Protein AF-A0A075WND6-F1 (afdb_monomer_lite)

Radius of gyration: 14.51 Å; chains: 1; bounding box: 34×24×34 Å

InterPro domains:
  IPR007181 Dihydroneopterin aldolase MtpD, C-terminal domain [PF04038] (3-60)
  IPR036839 7,8-dihydroneopterin aldolase (MptD) superfamily [G3DSA:3.30.1300.20] (1-61)
  IPR036839 7,8-dihydroneopterin aldolase (MptD) superfamily [SSF143560] (2-60)

Foldseek 3Di:
DKDKDKFFQLVCVVVPDPVSDDDRDQQRIKMKMWDDDPPDIWIKIFHQDPVVRDRDIDTDD

Organism: NCBI:txid1344584

Secondary structure (DSSP, 8-state):
-EEEEEEE-GGGHHHH-TTS--PPPGGGEEEEEEEEETTEEEEEEEEEETTTTEEEEEEE-

pLDDT: mean 93.57, std 6.46, range [63.5, 98.25]

Structure (mmCIF, N/CA/C/O backbone):
data_AF-A0A075WND6-F1
#
_entry.id   AF-A0A075WND6-F1
#
loop_
_atom_site.group_PDB
_atom_site.id
_atom_site.type_symbol
_atom_site.label_atom_id
_atom_site.label_alt_id
_atom_site.label_comp_id
_atom_site.label_asym_id
_atom_site.label_entity_id
_atom_site.label_seq_id
_atom_site.pdbx_PDB_ins_code
_atom_site.Cartn_x
_atom_site.Cartn_y
_atom_site.Cartn_z
_atom_site.occupancy
_atom_site.B_iso_or_equiv
_atom_site.auth_seq_id
_atom_site.auth_comp_id
_atom_site.auth_asym_id
_atom_site.auth_atom_id
_atom_site.pdbx_PDB_model_num
ATOM 1 N N . MET A 1 1 ? -14.671 -4.452 10.885 1.00 88.75 1 MET A N 1
ATOM 2 C CA . MET A 1 1 ? -14.545 -4.523 9.409 1.00 88.75 1 MET A CA 1
ATOM 3 C C . MET A 1 1 ? -13.096 -4.261 9.063 1.00 88.75 1 MET A C 1
ATOM 5 O O . MET A 1 1 ? -12.486 -3.430 9.728 1.00 88.75 1 MET A O 1
ATOM 9 N N . VAL A 1 2 ? -12.568 -4.971 8.071 1.00 92.94 2 VAL A N 1
ATOM 10 C CA . VAL A 1 2 ? -11.226 -4.746 7.532 1.00 92.94 2 VAL A CA 1
ATOM 11 C C . VAL A 1 2 ? -11.360 -4.667 6.018 1.00 92.94 2 VAL A C 1
ATOM 13 O O . VAL A 1 2 ? -12.007 -5.528 5.428 1.00 92.94 2 VAL A O 1
ATOM 16 N N . ASP A 1 3 ? -10.792 -3.624 5.430 1.00 97.31 3 ASP A N 1
ATOM 17 C CA . ASP A 1 3 ? -10.673 -3.429 3.988 1.00 97.31 3 ASP A CA 1
ATOM 18 C C . ASP A 1 3 ? -9.198 -3.202 3.656 1.00 97.31 3 ASP A C 1
ATOM 20 O O . ASP A 1 3 ? -8.491 -2.521 4.406 1.00 97.31 3 ASP A O 1
ATOM 24 N N . ALA A 1 4 ? -8.722 -3.822 2.581 1.00 97.38 4 ALA A N 1
ATOM 25 C CA . ALA A 1 4 ? -7.327 -3.757 2.180 1.00 97.38 4 ALA A CA 1
ATOM 26 C C . ALA A 1 4 ? -7.221 -3.546 0.671 1.00 97.38 4 ALA A C 1
ATOM 28 O O . ALA A 1 4 ? -7.816 -4.275 -0.121 1.00 97.38 4 ALA A O 1
ATOM 29 N N . GLU A 1 5 ? -6.406 -2.574 0.289 1.00 98.06 5 GLU A N 1
ATOM 30 C CA . GLU A 1 5 ? -6.036 -2.292 -1.088 1.00 98.06 5 GLU A CA 1
ATOM 31 C C . GLU A 1 5 ? -4.533 -2.498 -1.238 1.00 98.06 5 GLU A C 1
ATOM 33 O O . GLU A 1 5 ? -3.746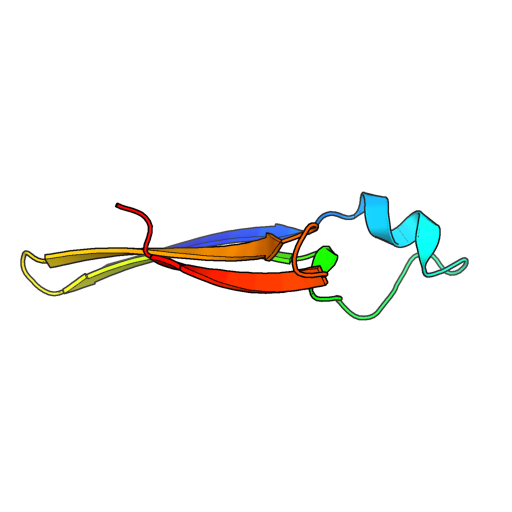 -1.965 -0.458 1.00 98.06 5 GLU A O 1
ATOM 38 N N . VAL A 1 6 ? -4.128 -3.255 -2.254 1.00 98.06 6 VAL A N 1
ATOM 39 C CA . VAL A 1 6 ? -2.719 -3.517 -2.552 1.00 98.06 6 VAL A CA 1
ATOM 40 C C . VAL A 1 6 ? -2.464 -3.228 -4.021 1.00 98.06 6 VAL A C 1
ATOM 42 O O . VAL A 1 6 ? -3.221 -3.672 -4.886 1.00 98.06 6 VAL A O 1
ATOM 45 N N . ARG A 1 7 ? -1.380 -2.508 -4.314 1.00 98.00 7 ARG A N 1
ATOM 46 C CA . ARG A 1 7 ? -0.896 -2.281 -5.679 1.00 98.00 7 ARG A CA 1
ATOM 47 C C . ARG A 1 7 ? 0.581 -2.634 -5.751 1.00 98.00 7 ARG A C 1
ATOM 49 O O . ARG A 1 7 ? 1.349 -2.305 -4.852 1.00 98.00 7 ARG A O 1
ATOM 56 N N . ILE A 1 8 ? 0.964 -3.292 -6.839 1.00 96.44 8 ILE A N 1
ATOM 57 C CA . ILE A 1 8 ? 2.356 -3.639 -7.125 1.00 96.44 8 ILE A CA 1
ATOM 58 C C . ILE A 1 8 ? 2.776 -2.882 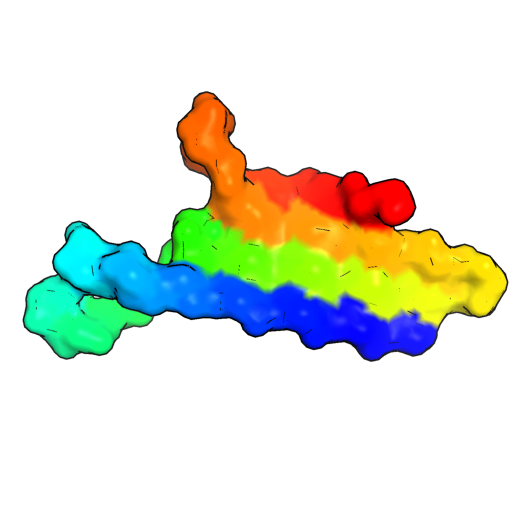-8.379 1.00 96.44 8 ILE A C 1
ATOM 60 O O . ILE A 1 8 ? 2.217 -3.115 -9.455 1.00 96.44 8 ILE A O 1
ATOM 64 N N . ASN A 1 9 ? 3.759 -1.995 -8.247 1.00 93.44 9 ASN A N 1
ATOM 65 C CA . ASN A 1 9 ? 4.349 -1.289 -9.371 1.00 93.44 9 ASN A CA 1
ATOM 66 C C . ASN A 1 9 ? 5.291 -2.224 -10.139 1.00 93.44 9 ASN A C 1
ATOM 68 O O . ASN A 1 9 ? 6.446 -2.431 -9.772 1.00 93.44 9 ASN A O 1
ATOM 72 N N . ARG A 1 10 ? 4.773 -2.798 -11.225 1.00 90.69 10 ARG A N 1
ATOM 73 C CA . ARG A 1 10 ? 5.521 -3.714 -12.090 1.00 90.69 10 ARG A CA 1
ATOM 74 C C . ARG A 1 10 ? 6.496 -3.010 -13.023 1.00 90.69 10 ARG A C 1
ATOM 76 O O . ARG A 1 10 ? 7.356 -3.690 -13.567 1.00 90.69 10 ARG A O 1
ATOM 83 N N . ASP A 1 11 ? 6.410 -1.695 -13.212 1.00 89.88 11 ASP A N 1
ATOM 84 C CA . ASP A 1 11 ? 7.367 -0.997 -14.075 1.00 89.88 11 ASP A CA 1
ATOM 85 C C . ASP A 1 11 ? 8.789 -1.071 -13.520 1.00 89.88 11 ASP A C 1
ATOM 87 O O . ASP A 1 11 ? 9.730 -1.245 -14.291 1.00 89.88 11 ASP A O 1
ATOM 91 N N . LYS A 1 12 ? 8.919 -1.115 -12.190 1.00 86.81 12 LYS A N 1
ATOM 92 C CA . LYS A 1 12 ? 10.182 -1.340 -11.482 1.00 86.81 12 LYS A CA 1
ATOM 93 C C . LYS A 1 12 ? 10.844 -2.683 -11.834 1.00 86.81 12 LYS A C 1
ATOM 95 O O . LYS A 1 12 ? 12.046 -2.805 -11.666 1.00 86.81 12 LYS A O 1
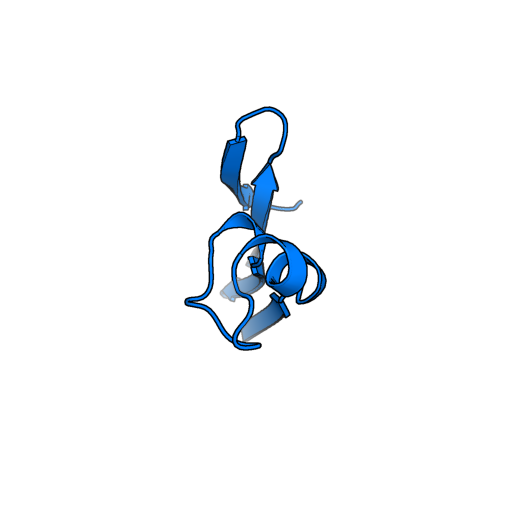ATOM 100 N N . LEU A 1 13 ? 10.120 -3.693 -12.350 1.00 87.06 13 LEU A N 1
ATOM 101 C CA . LEU A 1 13 ? 10.720 -4.982 -12.761 1.00 87.06 13 LEU A CA 1
ATOM 102 C C . LEU A 1 13 ? 11.792 -4.810 -13.840 1.00 87.06 13 LEU A C 1
ATOM 104 O O . LEU A 1 13 ? 12.759 -5.573 -13.860 1.00 87.06 13 LEU A O 1
ATOM 108 N N . LYS A 1 14 ? 11.608 -3.821 -14.724 1.00 81.31 14 LYS A N 1
ATOM 109 C CA . LYS A 1 14 ? 12.508 -3.547 -15.852 1.00 81.31 14 LYS A CA 1
ATOM 110 C C . LYS A 1 14 ? 13.916 -3.186 -15.376 1.00 81.31 14 LYS A C 1
ATOM 112 O O . LYS A 1 14 ? 14.881 -3.516 -16.056 1.00 81.31 14 LYS A O 1
ATOM 117 N N . ASP A 1 15 ? 14.016 -2.582 -14.195 1.00 78.56 15 ASP A N 1
ATOM 118 C CA . ASP A 1 15 ? 15.268 -2.060 -13.652 1.00 78.56 15 ASP A CA 1
ATOM 119 C C . ASP A 1 15 ? 16.031 -3.092 -12.803 1.00 78.56 15 ASP A C 1
ATOM 121 O O . ASP A 1 15 ? 17.199 -2.882 -12.485 1.00 78.56 15 ASP A O 1
ATOM 125 N N . VAL A 1 16 ? 15.400 -4.221 -12.443 1.00 81.88 16 VAL A N 1
ATOM 126 C CA . VAL A 1 16 ? 15.974 -5.202 -11.495 1.00 81.88 16 VAL A CA 1
ATOM 127 C C . VAL A 1 16 ? 16.241 -6.583 -12.071 1.00 81.88 16 VAL A C 1
ATOM 129 O O . VAL A 1 16 ? 17.028 -7.328 -11.489 1.00 81.88 16 VAL A O 1
ATOM 132 N N . SER A 1 17 ? 15.588 -6.983 -13.163 1.00 81.81 17 SER A N 1
ATOM 133 C CA . SER A 1 17 ? 15.751 -8.344 -13.680 1.00 81.81 17 SER A CA 1
ATOM 134 C C . SER A 1 17 ? 15.555 -8.439 -15.185 1.00 81.81 17 SER A C 1
ATOM 136 O O . SER A 1 17 ? 14.495 -8.117 -15.717 1.00 81.81 17 SER A O 1
ATOM 138 N N . ALA A 1 18 ? 16.552 -9.011 -15.861 1.00 82.75 18 ALA A N 1
ATOM 139 C CA . ALA 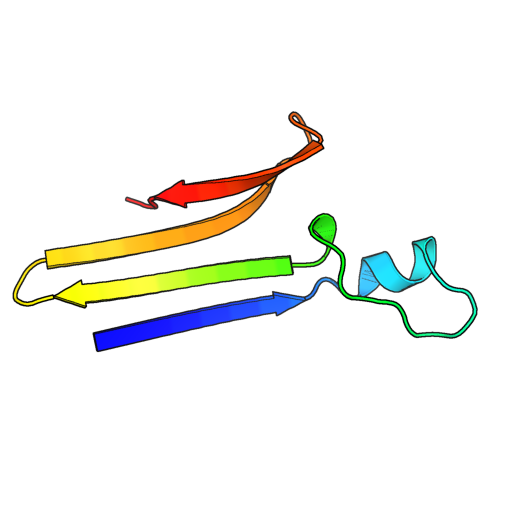A 1 18 ? 16.463 -9.388 -17.270 1.00 82.75 18 ALA A CA 1
ATOM 140 C C . ALA A 1 18 ? 15.585 -10.635 -17.507 1.00 82.75 18 ALA A C 1
ATOM 142 O O . ALA A 1 18 ? 15.234 -10.936 -18.645 1.00 82.75 18 ALA A O 1
ATOM 143 N N . PHE A 1 19 ? 15.223 -11.367 -16.447 1.00 86.06 19 PHE A N 1
ATOM 144 C CA . PHE A 1 19 ? 14.513 -12.649 -16.530 1.00 86.06 19 PHE A CA 1
ATOM 145 C C . PHE A 1 19 ? 12.990 -12.513 -16.391 1.00 86.06 19 PHE A C 1
ATOM 147 O O . PHE A 1 19 ? 12.276 -13.513 -16.415 1.00 86.06 19 PHE A O 1
ATOM 154 N N . GLY A 1 20 ? 12.477 -11.286 -16.241 1.00 83.62 20 GLY A N 1
ATOM 155 C CA . GLY A 1 20 ? 11.036 -11.010 -16.193 1.00 83.62 20 GLY A CA 1
ATOM 156 C C . GLY A 1 20 ? 10.360 -11.313 -14.852 1.00 83.62 20 GLY A C 1
ATOM 157 O O . GLY A 1 20 ? 9.136 -11.253 -14.761 1.00 83.62 20 GLY A O 1
ATOM 158 N N . TYR A 1 21 ? 11.132 -11.614 -13.804 1.00 89.75 21 TYR A N 1
ATOM 159 C CA . TYR A 1 21 ? 10.634 -11.774 -12.437 1.00 89.75 21 TYR A CA 1
ATOM 160 C C . TYR A 1 21 ? 11.664 -11.299 -11.410 1.00 89.75 21 TYR A C 1
ATOM 162 O O . TYR A 1 21 ? 12.861 -11.235 -11.692 1.00 89.75 21 TYR A O 1
ATOM 170 N N . THR A 1 22 ? 11.194 -10.982 -10.207 1.00 91.25 22 THR A N 1
ATOM 171 C CA . THR A 1 22 ? 12.033 -10.621 -9.060 1.00 91.25 22 THR A CA 1
ATOM 172 C C . THR A 1 22 ? 11.311 -10.944 -7.750 1.00 91.25 22 THR A C 1
ATOM 174 O O . THR A 1 22 ? 10.115 -11.247 -7.754 1.00 91.25 22 THR A O 1
ATOM 177 N N . SER A 1 23 ? 12.031 -10.871 -6.632 1.00 93.00 23 SER A N 1
ATOM 178 C CA . SER A 1 23 ? 11.426 -10.823 -5.300 1.00 93.00 23 SER A CA 1
ATOM 179 C C . SER A 1 23 ? 10.786 -9.455 -5.083 1.00 93.00 23 SER A C 1
ATOM 181 O O . SER A 1 23 ? 11.386 -8.439 -5.421 1.00 93.00 23 SER A O 1
ATOM 183 N N . LEU A 1 24 ? 9.579 -9.416 -4.514 1.00 93.81 24 LEU A N 1
ATOM 184 C CA . LEU A 1 24 ? 8.874 -8.158 -4.269 1.00 93.81 24 LEU A CA 1
ATOM 185 C C . LEU A 1 24 ? 9.717 -7.239 -3.372 1.00 93.81 24 LEU A C 1
ATOM 187 O O . LEU A 1 24 ? 10.059 -7.615 -2.250 1.00 93.81 24 LEU A O 1
ATOM 191 N N . MET A 1 25 ? 10.038 -6.049 -3.875 1.00 93.19 25 MET A N 1
ATOM 192 C CA . MET A 1 25 ? 10.836 -5.055 -3.159 1.00 93.19 25 MET A CA 1
ATOM 193 C C . MET A 1 25 ? 9.950 -3.977 -2.522 1.00 93.19 25 MET A C 1
ATOM 195 O O . MET A 1 25 ? 8.820 -3.771 -2.977 1.00 93.19 25 MET A O 1
ATOM 199 N N . PRO A 1 26 ? 10.431 -3.276 -1.478 1.00 94.94 26 PRO A N 1
ATOM 200 C CA . PRO A 1 26 ? 9.613 -2.295 -0.768 1.00 94.94 26 PRO A CA 1
ATOM 201 C C . PRO A 1 26 ? 9.139 -1.131 -1.648 1.00 94.94 26 PRO A C 1
ATOM 203 O O . PRO A 1 26 ? 8.011 -0.677 -1.502 1.00 94.94 26 PRO A O 1
ATOM 206 N N . ASP A 1 27 ? 9.953 -0.703 -2.610 1.00 94.81 27 ASP A N 1
ATOM 207 C CA . ASP A 1 27 ? 9.647 0.377 -3.555 1.00 94.81 27 ASP A CA 1
ATOM 208 C C . ASP A 1 27 ? 8.674 -0.013 -4.682 1.00 94.81 27 ASP A C 1
ATOM 210 O O . ASP A 1 27 ? 8.261 0.818 -5.493 1.00 94.81 27 ASP A O 1
ATOM 214 N N . MET A 1 28 ? 8.279 -1.286 -4.723 1.00 95.56 28 MET A N 1
ATOM 215 C CA . MET A 1 28 ? 7.256 -1.806 -5.625 1.00 95.56 28 MET A CA 1
ATOM 216 C C . MET A 1 28 ? 5.883 -1.881 -4.968 1.00 95.56 28 MET A C 1
ATOM 218 O O . MET A 1 28 ? 4.890 -2.056 -5.675 1.00 95.56 28 MET A O 1
ATOM 222 N N . LEU A 1 29 ? 5.812 -1.830 -3.638 1.00 96.81 29 LEU A N 1
ATOM 223 C CA . LEU A 1 29 ? 4.613 -2.168 -2.888 1.00 96.81 29 LEU A CA 1
ATOM 224 C C . LEU A 1 29 ? 3.921 -0.915 -2.359 1.00 96.81 29 LEU A C 1
ATOM 226 O O . LEU A 1 29 ? 4.479 -0.159 -1.571 1.00 96.81 29 LEU A O 1
ATOM 230 N N . PHE A 1 30 ? 2.654 -0.768 -2.730 1.00 97.94 30 PHE A N 1
ATOM 231 C CA . PHE A 1 30 ? 1.712 0.106 -2.049 1.00 97.94 30 PHE A CA 1
ATOM 232 C C . PHE A 1 30 ? 0.663 -0.753 -1.348 1.00 97.94 30 PHE A C 1
ATOM 234 O O . PHE A 1 30 ? 0.074 -1.648 -1.965 1.00 97.94 30 PHE A O 1
ATOM 241 N N . ALA A 1 31 ? 0.387 -0.459 -0.082 1.00 98.25 31 ALA A N 1
ATOM 242 C CA . ALA A 1 31 ? -0.722 -1.066 0.640 1.00 98.25 31 ALA A CA 1
ATOM 243 C C . ALA A 1 31 ? -1.487 -0.011 1.435 1.00 98.25 31 ALA A C 1
ATOM 245 O O . ALA A 1 31 ? -0.887 0.833 2.091 1.00 98.25 31 ALA A O 1
ATOM 246 N N . ARG A 1 32 ? -2.815 -0.096 1.429 1.00 98.25 32 ARG A N 1
ATOM 247 C CA . ARG A 1 32 ? -3.691 0.684 2.300 1.00 98.25 32 ARG A CA 1
ATOM 248 C C . ARG A 1 32 ? -4.615 -0.255 3.046 1.00 98.25 32 ARG A C 1
ATOM 250 O O . ARG A 1 32 ? -5.252 -1.106 2.433 1.00 98.25 32 ARG A O 1
ATOM 257 N N . VAL A 1 33 ? -4.719 -0.077 4.355 1.00 98.12 33 VAL A N 1
ATOM 258 C CA . VAL A 1 33 ? -5.627 -0.853 5.200 1.00 98.12 33 VAL A CA 1
ATOM 259 C C . VAL A 1 33 ? -6.549 0.098 5.935 1.00 98.12 33 VAL A C 1
ATOM 261 O O . VAL A 1 33 ? -6.097 1.067 6.541 1.00 98.12 33 VAL A O 1
ATOM 264 N N . ARG A 1 34 ? -7.844 -0.203 5.910 1.00 97.69 34 ARG A N 1
ATOM 265 C CA . ARG A 1 34 ? -8.858 0.475 6.710 1.00 97.69 34 ARG A CA 1
ATOM 266 C C . ARG A 1 34 ? -9.444 -0.505 7.711 1.00 97.69 34 ARG A C 1
ATOM 268 O O . ARG A 1 34 ? -9.957 -1.563 7.345 1.00 97.69 34 ARG A O 1
ATOM 275 N N . VAL A 1 35 ? -9.386 -0.144 8.987 1.00 97.31 35 VAL A N 1
ATOM 276 C CA . VAL A 1 35 ? -9.885 -0.965 10.091 1.00 97.31 35 VAL A CA 1
ATOM 277 C C . VAL A 1 35 ? -10.977 -0.204 10.823 1.00 97.31 35 VAL A C 1
ATOM 279 O O . VAL A 1 35 ? -10.790 0.944 11.218 1.00 97.31 35 VAL A O 1
ATOM 282 N N . ARG A 1 36 ? -12.116 -0.867 11.044 1.00 97.12 36 ARG A N 1
ATOM 283 C CA . ARG A 1 36 ? -13.209 -0.359 11.879 1.00 97.12 36 ARG A CA 1
ATOM 284 C C . ARG A 1 36 ? -13.445 -1.265 13.079 1.00 97.12 36 ARG A C 1
ATOM 286 O O . ARG A 1 36 ? -13.775 -2.446 12.898 1.00 97.12 36 ARG A O 1
ATOM 293 N N . VAL A 1 37 ? -13.353 -0.684 14.275 1.00 97.06 37 VAL A N 1
ATOM 294 C CA . VAL A 1 37 ? -13.625 -1.321 15.571 1.00 97.06 37 VAL A CA 1
ATOM 295 C C . VAL A 1 37 ? -14.688 -0.505 16.307 1.00 97.06 37 VAL A C 1
ATOM 297 O O . VAL A 1 37 ? -14.461 0.632 16.717 1.00 97.06 37 VAL A O 1
ATOM 300 N N . GLY A 1 38 ? -15.886 -1.074 16.458 1.00 95.19 38 GLY A N 1
ATOM 301 C CA . GLY A 1 38 ? -17.035 -0.347 17.000 1.00 95.19 38 GLY A CA 1
ATOM 302 C C . GLY A 1 38 ? -17.375 0.880 16.146 1.00 95.19 38 GLY A C 1
ATOM 303 O O . GLY A 1 38 ? -17.682 0.745 14.962 1.00 95.19 38 GLY A O 1
ATOM 304 N N . LYS A 1 39 ? -17.313 2.070 16.756 1.00 95.38 39 LYS A N 1
ATOM 305 C CA . LYS A 1 39 ? -17.541 3.364 16.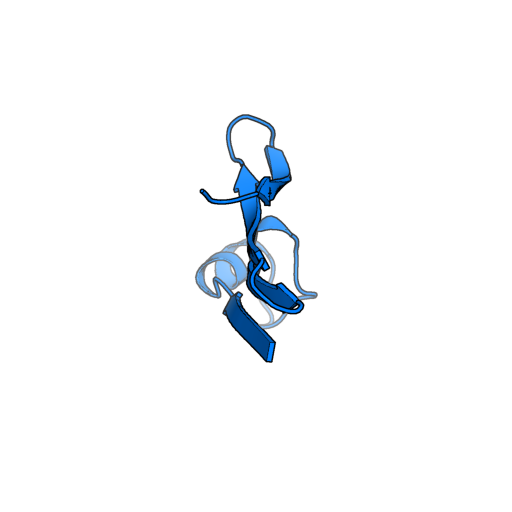086 1.00 95.38 39 LYS A CA 1
ATOM 306 C C . LYS A 1 39 ? -16.260 4.016 15.548 1.00 95.38 39 LYS A C 1
ATOM 308 O O . LYS A 1 39 ? -16.360 5.022 14.856 1.00 95.38 39 LYS A O 1
ATOM 313 N N . ALA A 1 40 ? -15.085 3.484 15.883 1.00 95.88 40 ALA A N 1
ATOM 314 C CA . ALA A 1 40 ? -13.808 4.033 15.444 1.00 95.88 40 ALA A CA 1
ATOM 315 C C . ALA A 1 40 ? -13.395 3.418 14.104 1.00 95.88 40 ALA A C 1
ATOM 317 O O . ALA A 1 40 ? -13.484 2.201 13.922 1.00 95.88 40 ALA A O 1
ATOM 318 N N . GLU A 1 41 ? -12.922 4.258 13.189 1.00 96.12 41 GLU A N 1
ATOM 319 C CA . GLU A 1 41 ? -12.353 3.865 11.904 1.00 96.12 41 GLU A CA 1
ATOM 320 C C . GLU A 1 41 ? -11.002 4.552 11.725 1.00 96.12 41 GLU A C 1
ATOM 322 O O . GLU A 1 41 ? -10.863 5.733 12.032 1.00 96.12 41 GLU A O 1
ATOM 327 N N . VAL A 1 42 ? -10.011 3.796 11.260 1.00 97.19 42 VAL A N 1
ATOM 328 C CA . VAL A 1 42 ? -8.655 4.282 10.996 1.00 97.19 42 VAL A CA 1
ATOM 329 C C . VAL A 1 42 ? -8.201 3.724 9.654 1.00 97.19 42 VAL A C 1
ATOM 331 O O . VAL A 1 42 ? -8.430 2.545 9.368 1.00 97.19 42 VAL A O 1
ATOM 334 N N . SER A 1 43 ? -7.550 4.559 8.847 1.00 97.75 43 SER A N 1
ATOM 335 C CA . SER A 1 43 ? -6.863 4.135 7.625 1.00 97.75 43 SER A CA 1
ATOM 336 C C . SER A 1 43 ? -5.354 4.307 7.797 1.00 97.75 43 SER A C 1
ATOM 338 O O . SER A 1 43 ? -4.899 5.237 8.458 1.00 97.75 43 SER A O 1
ATOM 340 N N . ALA A 1 44 ? -4.569 3.400 7.229 1.00 98.19 44 ALA A N 1
ATOM 341 C CA . ALA A 1 44 ? -3.114 3.475 7.214 1.00 98.19 44 ALA A CA 1
ATOM 342 C C . ALA A 1 44 ? -2.582 3.060 5.845 1.00 98.19 44 ALA A C 1
ATOM 344 O O . ALA A 1 44 ? -3.189 2.217 5.179 1.00 98.19 44 ALA A O 1
ATOM 345 N N . VAL A 1 45 ? -1.444 3.627 5.454 1.00 98.25 45 VAL A N 1
ATOM 346 C CA . VAL A 1 45 ? -0.755 3.314 4.199 1.00 98.25 45 VAL A CA 1
ATOM 347 C C . VAL A 1 45 ? 0.685 2.885 4.446 1.00 98.25 45 VAL A C 1
ATOM 349 O O . VAL A 1 45 ? 1.321 3.343 5.395 1.00 98.25 45 VAL A O 1
ATOM 352 N N . LEU A 1 46 ? 1.166 2.009 3.569 1.00 98.19 46 LEU A N 1
ATOM 353 C CA . LEU A 1 46 ? 2.562 1.678 3.324 1.00 98.19 46 LEU A CA 1
ATOM 354 C C . LEU A 1 46 ? 2.883 2.127 1.899 1.00 98.19 46 LEU A C 1
ATOM 356 O O . LEU A 1 46 ? 2.272 1.626 0.950 1.00 98.19 46 LEU A O 1
ATOM 360 N N . GLU A 1 47 ? 3.834 3.040 1.755 1.00 97.75 47 GLU A N 1
ATOM 361 C CA . GLU A 1 47 ? 4.320 3.503 0.458 1.00 97.75 47 GLU A CA 1
ATOM 362 C C . GLU A 1 47 ? 5.806 3.850 0.531 1.00 97.75 47 GLU A C 1
ATOM 364 O O . GLU A 1 47 ? 6.338 4.145 1.600 1.00 97.75 47 GLU A O 1
ATOM 369 N N . TRP A 1 48 ? 6.492 3.784 -0.604 1.00 97.44 48 TRP A N 1
ATOM 370 C CA . TRP A 1 48 ? 7.886 4.194 -0.684 1.00 97.44 48 TRP A CA 1
ATOM 371 C C . TRP A 1 48 ? 8.002 5.714 -0.681 1.00 97.44 48 TRP A C 1
ATOM 373 O O . TRP A 1 48 ? 7.404 6.38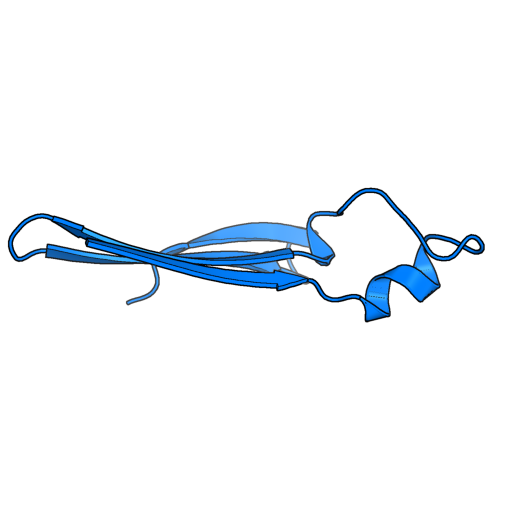9 -1.517 1.00 97.44 48 TRP A O 1
ATOM 383 N N . ASP A 1 49 ? 8.783 6.228 0.259 1.00 97.62 49 ASP A N 1
ATOM 384 C CA . ASP A 1 49 ? 9.141 7.632 0.358 1.00 97.62 49 ASP A CA 1
ATOM 385 C C . ASP A 1 49 ? 10.507 7.839 -0.308 1.00 97.62 49 ASP A C 1
ATOM 387 O O . ASP A 1 49 ? 11.517 7.294 0.144 1.00 97.62 49 ASP A O 1
ATOM 391 N N . GLU A 1 50 ? 10.529 8.590 -1.411 1.00 96.00 50 GLU A N 1
ATOM 392 C CA . GLU A 1 50 ? 11.744 8.819 -2.205 1.00 96.00 50 GLU A CA 1
ATOM 393 C C . GLU A 1 50 ? 12.742 9.757 -1.507 1.00 96.00 50 GLU A C 1
ATOM 395 O O . GLU A 1 50 ? 13.944 9.644 -1.735 1.00 96.00 50 GLU A O 1
ATOM 400 N N . GLU A 1 51 ? 12.279 10.665 -0.640 1.00 97.19 51 GLU A N 1
ATOM 401 C CA . GLU A 1 51 ? 13.163 11.588 0.085 1.00 97.19 51 GLU A CA 1
ATOM 402 C C . GLU A 1 51 ? 13.917 10.862 1.202 1.00 97.19 51 GLU A C 1
ATOM 404 O O . GLU A 1 51 ? 15.104 11.105 1.430 1.00 97.19 51 GLU A O 1
ATOM 409 N N . LEU A 1 52 ? 13.234 9.941 1.883 1.00 96.88 52 LEU A N 1
ATOM 410 C CA . LEU A 1 52 ? 13.804 9.111 2.940 1.00 96.88 52 LEU A CA 1
ATOM 411 C C . LEU A 1 52 ? 14.480 7.845 2.401 1.00 96.88 52 LEU A C 1
ATOM 413 O O . LEU A 1 52 ? 15.244 7.209 3.130 1.00 96.88 52 LEU A O 1
ATOM 417 N N . GLY A 1 53 ? 14.181 7.455 1.158 1.00 96.69 53 GLY A N 1
ATOM 418 C CA . GLY A 1 53 ? 14.597 6.177 0.582 1.00 96.69 53 GLY A CA 1
ATOM 419 C C . GLY A 1 53 ? 14.088 4.990 1.404 1.00 96.69 53 GLY A C 1
ATOM 420 O O . GLY A 1 53 ? 14.852 4.064 1.691 1.00 96.69 53 GLY A O 1
ATOM 421 N N . TYR A 1 54 ? 12.832 5.048 1.863 1.00 97.75 54 TYR A N 1
ATOM 422 C CA . TYR A 1 54 ? 12.308 4.127 2.875 1.00 97.75 54 TYR A CA 1
ATOM 423 C C . TYR A 1 54 ? 10.829 3.765 2.649 1.00 97.75 54 TYR A C 1
ATOM 425 O O . TYR A 1 54 ? 10.035 4.637 2.297 1.00 97.75 54 TYR A O 1
ATOM 433 N N . PRO A 1 55 ? 10.404 2.507 2.902 1.00 97.38 55 PRO A N 1
ATOM 434 C CA . PRO A 1 55 ? 8.993 2.131 2.864 1.00 97.38 55 PRO A CA 1
ATOM 435 C C . PRO A 1 55 ? 8.271 2.643 4.117 1.00 97.38 55 PRO A C 1
ATOM 437 O O . PRO A 1 55 ? 8.252 2.000 5.171 1.00 97.38 55 PRO A O 1
ATOM 440 N N . LEU A 1 56 ? 7.693 3.834 4.009 1.00 97.94 56 LEU A N 1
ATOM 441 C CA . LEU A 1 56 ? 7.084 4.545 5.116 1.00 97.94 56 LEU A CA 1
ATOM 442 C C . LEU A 1 56 ? 5.681 4.013 5.416 1.00 97.94 56 LEU A C 1
ATOM 444 O O . LEU A 1 56 ? 4.845 3.848 4.528 1.00 97.94 56 LEU A O 1
ATOM 448 N N . MET A 1 57 ? 5.411 3.799 6.704 1.00 98.06 57 MET A N 1
ATOM 449 C CA . MET A 1 57 ? 4.071 3.523 7.214 1.00 98.06 57 MET A CA 1
ATOM 450 C C . MET A 1 57 ? 3.519 4.761 7.909 1.00 98.06 57 MET A C 1
ATOM 452 O O . MET A 1 57 ? 4.180 5.330 8.780 1.00 98.06 57 MET A O 1
ATOM 456 N N . ARG A 1 58 ? 2.289 5.155 7.576 1.00 97.50 58 ARG A N 1
ATOM 457 C CA . ARG A 1 58 ? 1.624 6.299 8.215 1.00 97.50 58 ARG A CA 1
ATOM 458 C C . ARG A 1 58 ? 0.119 6.105 8.321 1.00 97.50 58 ARG A C 1
ATOM 460 O O . ARG A 1 58 ? -0.489 5.407 7.514 1.00 97.50 58 ARG A O 1
ATOM 467 N N . LEU A 1 59 ? -0.482 6.756 9.313 1.00 97.38 59 LEU A N 1
ATOM 468 C CA . LEU A 1 59 ? -1.935 6.870 9.406 1.00 97.38 59 LEU A CA 1
ATOM 469 C C . LEU A 1 59 ? -2.430 7.898 8.379 1.00 97.38 59 LEU A C 1
ATOM 471 O O . LEU A 1 59 ? -1.851 8.978 8.244 1.00 97.38 59 LEU A O 1
ATOM 475 N N . GLU A 1 60 ? -3.504 7.567 7.672 1.00 90.69 60 GLU A N 1
ATOM 476 C CA . GLU A 1 60 ? -4.280 8.520 6.881 1.00 90.69 60 GLU A CA 1
ATOM 477 C C . GLU A 1 60 ? -5.433 9.062 7.731 1.00 90.69 60 GLU A C 1
ATOM 479 O O . GLU A 1 60 ? -6.031 8.326 8.522 1.00 90.69 60 GLU A O 1
ATOM 484 N N . ARG A 1 61 ? -5.700 10.365 7.591 1.00 63.50 61 ARG A N 1
ATOM 485 C CA . ARG A 1 61 ? -6.818 11.046 8.256 1.00 63.50 61 ARG A CA 1
ATOM 486 C C . ARG A 1 61 ? -8.163 10.607 7.695 1.00 63.50 61 ARG A C 1
ATOM 488 O O . ARG A 1 61 ? -8.257 10.457 6.458 1.00 63.50 61 ARG A O 1
#

Sequence (61 aa):
MVDAEVRINRDKLKDVSAFGYTSLMPDMLFARVRVRVGKAEVSAVLEWDEELGYPLMRLER